Protein AF-A0A3P7IX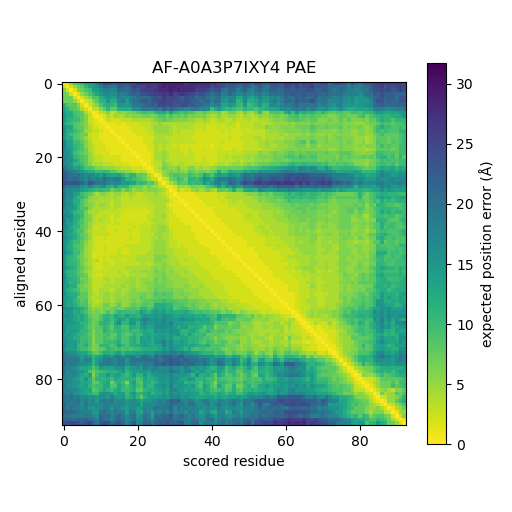Y4-F1 (afdb_monomer)

Solvent-accessible surface area (backbone atoms only — not comparable to full-atom values): 5532 Å² total; per-residue (Å²): 142,76,75,65,76,66,62,72,45,49,54,71,69,48,51,54,40,49,50,54,40,55,64,37,71,44,96,83,43,54,73,65,59,44,50,53,37,50,52,55,38,52,53,45,49,51,50,31,46,49,50,45,52,50,54,53,50,50,52,32,57,75,66,71,45,61,66,70,58,50,56,54,62,64,64,60,74,70,76,59,71,89,46,39,46,98,85,68,48,70,59,86,126

pLDDT: mean 75.25, std 15.02, range [35.31, 89.5]

Nearest PDB structures (foldseek):
  7mq3-assembly1_A  TM=6.388E-01  e=5.221E+00  Streptococcus pneumoniae D39
  7uw9-assembly1_P  TM=6.210E-01  e=6.653E+00  Citrus x limon

Sequence (93 aa):
MLRTRNLERISKATKDLLERRRALRLPTGTHLERLVANTSCRTALQEDLRKCRQSKLLEAAQGRRSLKKYRRDLNYRVPLAALLNEGGTRTSS

Mean predicted aligned error: 9.37 Å

Foldseek 3Di:
DPPPVLVQLADPVLLVLLVLLVVCVPPPHDPVSNVVSVVVNVVRNVVSNVVVLVVLCVVCVVVVHDVVVVVVVNPPCPDRPSQADPVRDGDDD

Secondary structure (DSSP, 8-state):
--SSTTTTSS-HHHHHHHHHHHHTTSTTS-HHHHHHHHHHHHHHHHHHHHHHHHHHHHHHHHTT--HHHHHHHHHS-PPPGGGB-TTSPBPP-

Radius of gyration: 15.71 Å; Cα contacts (8 Å, |Δi|>4): 53; chains: 1; bounding box: 39×23×46 Å

Structure (mmCIF, N/CA/C/O backbone):
data_AF-A0A3P7IXY4-F1
#
_entry.id   AF-A0A3P7IXY4-F1
#
loop_
_atom_site.group_PDB
_atom_site.id
_atom_site.type_symbol
_atom_site.label_atom_id
_atom_site.label_alt_id
_atom_site.label_comp_id
_atom_site.label_asym_id
_atom_site.label_entity_id
_atom_site.label_seq_id
_atom_site.pdbx_PDB_ins_code
_atom_site.Cartn_x
_atom_site.Cartn_y
_atom_site.Cartn_z
_atom_site.occupancy
_atom_site.B_iso_or_equiv
_atom_site.auth_seq_id
_atom_site.auth_comp_id
_atom_site.auth_asym_id
_atom_site.auth_atom_id
_atom_site.pdbx_PDB_model_num
ATOM 1 N N . MET A 1 1 ? -23.248 -4.894 1.405 1.00 35.56 1 MET A N 1
ATOM 2 C CA . MET A 1 1 ? -22.408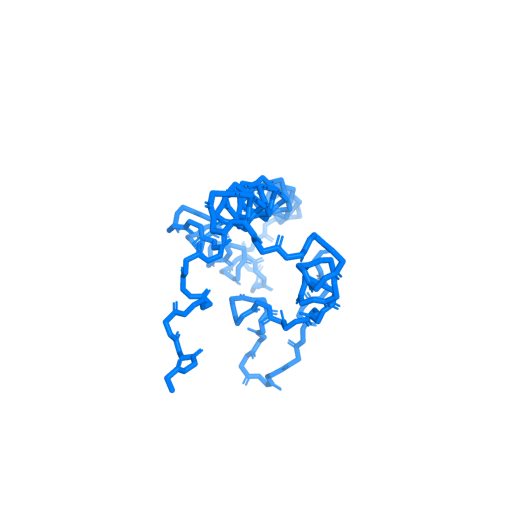 -3.737 1.004 1.00 35.56 1 MET A CA 1
ATOM 3 C C . MET A 1 1 ? -20.915 -3.991 1.277 1.00 35.56 1 MET A C 1
ATOM 5 O O . MET A 1 1 ? -20.371 -3.474 2.243 1.00 35.56 1 MET A O 1
ATOM 9 N N . LEU A 1 2 ? -20.238 -4.816 0.462 1.00 37.88 2 LEU A N 1
ATOM 10 C CA . LEU A 1 2 ? -18.835 -5.237 0.696 1.00 37.88 2 LEU A CA 1
ATOM 11 C C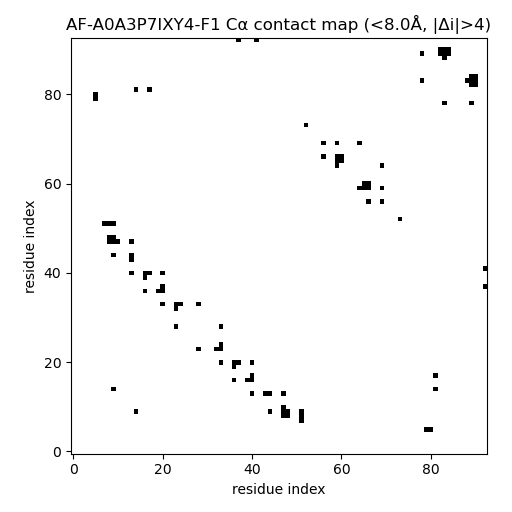 . LEU A 1 2 ? -17.834 -4.742 -0.370 1.00 37.88 2 LEU A C 1
ATOM 13 O O . LEU A 1 2 ? -16.636 -4.983 -0.245 1.00 37.88 2 LEU A O 1
ATOM 17 N N . ARG A 1 3 ? -18.308 -4.052 -1.417 1.00 35.31 3 ARG A N 1
ATOM 18 C CA . ARG A 1 3 ? -17.487 -3.674 -2.582 1.00 35.31 3 ARG A CA 1
ATOM 19 C C . ARG A 1 3 ? -16.671 -2.386 -2.391 1.00 35.31 3 ARG A C 1
ATOM 21 O O . ARG A 1 3 ? -15.605 -2.275 -2.982 1.00 35.31 3 ARG A O 1
ATOM 28 N N . THR A 1 4 ? -17.085 -1.461 -1.522 1.00 38.97 4 THR A N 1
ATOM 29 C CA . THR A 1 4 ? -16.406 -0.158 -1.348 1.00 38.97 4 THR A CA 1
ATOM 30 C C . THR A 1 4 ? -15.168 -0.214 -0.445 1.00 38.97 4 THR A C 1
ATOM 32 O O . THR A 1 4 ? -14.157 0.404 -0.758 1.00 38.97 4 THR A O 1
ATOM 35 N N . ARG A 1 5 ? -15.164 -1.041 0.612 1.00 47.03 5 ARG A N 1
ATOM 36 C CA . ARG A 1 5 ? -14.060 -1.085 1.604 1.00 47.03 5 ARG A CA 1
ATOM 37 C C . ARG A 1 5 ? -12.708 -1.560 1.056 1.00 47.03 5 ARG A C 1
ATOM 39 O O . ARG A 1 5 ? -11.683 -1.365 1.703 1.00 47.03 5 ARG A O 1
ATOM 46 N N . ASN A 1 6 ? -12.691 -2.242 -0.091 1.00 47.47 6 ASN A N 1
ATOM 47 C CA . ASN A 1 6 ? -11.447 -2.699 -0.718 1.00 47.47 6 ASN A CA 1
ATOM 48 C C . ASN A 1 6 ? -10.833 -1.652 -1.658 1.00 47.47 6 ASN A C 1
ATOM 50 O O . ASN A 1 6 ? -9.633 -1.730 -1.915 1.00 47.47 6 ASN A O 1
ATOM 54 N N . LEU A 1 7 ? -11.610 -0.667 -2.129 1.00 48.62 7 LEU A N 1
ATOM 55 C CA . LEU A 1 7 ? -11.114 0.403 -3.001 1.00 48.62 7 LEU A CA 1
ATOM 56 C C . LEU A 1 7 ? -10.227 1.410 -2.254 1.00 48.62 7 LEU A C 1
ATOM 58 O O . LEU A 1 7 ? -9.326 1.965 -2.881 1.00 48.62 7 LEU A O 1
ATOM 62 N N . GLU A 1 8 ? -10.436 1.566 -0.942 1.00 63.56 8 GLU A N 1
ATOM 63 C CA . GLU A 1 8 ? -9.708 2.479 -0.040 1.00 63.56 8 GLU A CA 1
ATOM 64 C C . GLU A 1 8 ? -8.419 1.894 0.560 1.00 63.56 8 GLU A C 1
ATOM 66 O O . GLU A 1 8 ? -7.669 2.600 1.227 1.00 63.56 8 GLU A O 1
ATOM 71 N N . ARG A 1 9 ? -8.131 0.596 0.375 1.00 71.94 9 ARG A N 1
ATOM 72 C CA . ARG A 1 9 ? -6.944 -0.027 1.004 1.00 71.94 9 ARG A CA 1
ATOM 73 C C . ARG A 1 9 ? -5.626 0.380 0.352 1.00 71.94 9 ARG A C 1
ATOM 75 O O . ARG A 1 9 ? -4.581 0.180 0.962 1.00 71.94 9 ARG A O 1
ATOM 82 N N . ILE A 1 10 ? -5.682 0.845 -0.891 1.00 81.75 10 ILE A N 1
ATOM 83 C CA . ILE A 1 10 ? -4.525 1.157 -1.726 1.00 81.75 10 ILE A CA 1
ATOM 84 C C . ILE A 1 10 ? -4.821 2.459 -2.465 1.00 81.75 10 ILE A C 1
ATOM 86 O O . ILE A 1 10 ? -5.904 2.607 -3.044 1.00 81.75 10 ILE A O 1
ATOM 90 N N . SER A 1 11 ? -3.860 3.378 -2.459 1.00 85.25 11 SER A N 1
ATOM 91 C CA . SER A 1 11 ? -3.958 4.661 -3.147 1.00 85.25 11 SER A CA 1
ATOM 92 C C . SER A 1 11 ? -4.042 4.485 -4.667 1.00 85.25 11 SER A C 1
ATOM 94 O O . SER A 1 11 ? -3.688 3.442 -5.223 1.00 85.25 11 SER A O 1
ATOM 96 N N . LYS A 1 12 ? -4.516 5.522 -5.366 1.00 86.19 12 LYS A N 1
ATOM 97 C CA . LYS A 1 12 ? -4.532 5.536 -6.836 1.00 86.19 12 LYS A CA 1
ATOM 98 C C . LYS A 1 12 ? -3.118 5.374 -7.408 1.00 86.19 12 LYS A C 1
ATOM 100 O O . LYS A 1 12 ? -2.921 4.533 -8.273 1.00 86.19 12 LYS A O 1
ATOM 105 N N . ALA A 1 13 ? -2.137 6.071 -6.835 1.00 86.12 13 ALA A N 1
ATOM 106 C CA . ALA A 1 13 ? -0.740 5.993 -7.257 1.00 86.12 13 ALA A CA 1
ATOM 107 C C . ALA A 1 13 ? -0.193 4.555 -7.223 1.00 86.12 13 ALA A C 1
ATOM 109 O O . ALA A 1 13 ? 0.431 4.095 -8.176 1.00 86.12 13 ALA A O 1
ATOM 110 N N . THR A 1 14 ? -0.483 3.801 -6.161 1.00 86.94 14 THR A N 1
ATOM 111 C CA . THR A 1 14 ? -0.044 2.403 -6.058 1.00 86.94 14 THR A CA 1
ATOM 112 C C . THR A 1 14 ? -0.773 1.488 -7.048 1.00 86.94 14 THR A C 1
ATOM 114 O O . THR A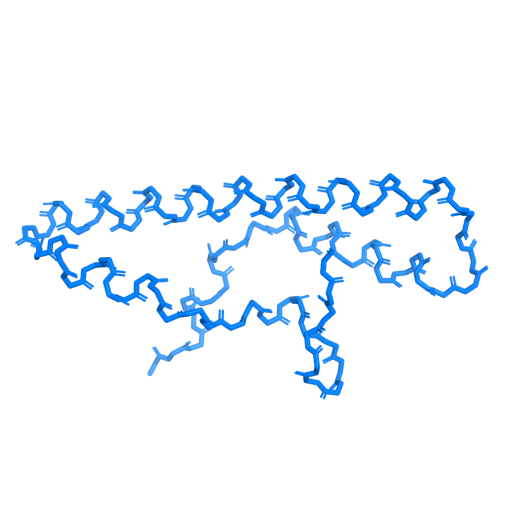 1 14 ? -0.185 0.520 -7.530 1.00 86.94 14 THR A O 1
ATOM 117 N N . LYS A 1 15 ? -2.031 1.785 -7.405 1.00 86.62 15 LYS A N 1
ATOM 118 C CA . LYS A 1 15 ? -2.731 1.074 -8.492 1.00 86.62 15 LYS A CA 1
ATOM 119 C C . LYS A 1 15 ? -2.058 1.343 -9.839 1.00 86.62 15 LYS A C 1
ATOM 121 O O . LYS A 1 15 ? -1.793 0.394 -10.568 1.00 86.62 15 LYS A O 1
ATOM 126 N N . ASP A 1 16 ? -1.689 2.590 -10.113 1.00 88.00 16 ASP A N 1
ATOM 127 C CA . ASP A 1 16 ? -0.995 2.965 -11.350 1.00 88.00 16 ASP A CA 1
ATOM 128 C C . ASP A 1 16 ? 0.380 2.274 -11.460 1.00 88.00 16 ASP A C 1
ATOM 130 O O . ASP A 1 16 ? 0.761 1.798 -12.531 1.00 88.00 16 ASP A O 1
ATOM 134 N N . LEU A 1 17 ? 1.110 2.136 -10.345 1.00 89.44 17 LEU A N 1
ATOM 135 C CA . LEU A 1 17 ? 2.359 1.362 -10.298 1.00 89.44 17 LEU A CA 1
ATOM 136 C C . LEU A 1 17 ? 2.138 -0.122 -10.624 1.00 89.44 17 LEU A C 1
ATOM 138 O O . LEU A 1 17 ? 2.924 -0.716 -11.366 1.00 89.44 17 LEU A O 1
ATOM 142 N N . LEU A 1 18 ? 1.062 -0.720 -10.107 1.00 87.38 18 LEU A N 1
ATOM 143 C CA . LEU A 1 18 ? 0.721 -2.111 -10.399 1.00 87.38 18 LEU A CA 1
ATOM 144 C C . LEU A 1 18 ? 0.384 -2.331 -11.875 1.00 87.38 18 LEU A C 1
ATOM 146 O O . LEU A 1 18 ? 0.784 -3.360 -12.423 1.00 87.38 18 LEU A O 1
ATOM 150 N N . GLU A 1 19 ? -0.288 -1.378 -12.518 1.00 86.69 19 GLU A N 1
ATOM 151 C CA . GLU A 1 19 ? -0.561 -1.426 -13.958 1.00 86.69 19 GLU A CA 1
ATOM 152 C C . GLU A 1 19 ? 0.720 -1.271 -14.787 1.00 86.69 19 GLU A C 1
ATOM 154 O O . GLU A 1 19 ? 0.974 -2.076 -15.684 1.00 86.69 19 GLU A O 1
ATOM 159 N N . ARG A 1 20 ? 1.616 -0.342 -14.420 1.00 85.69 20 ARG A N 1
ATOM 160 C CA . ARG A 1 20 ? 2.947 -0.231 -15.054 1.00 85.69 20 ARG A CA 1
ATOM 161 C C . ARG A 1 20 ? 3.739 -1.535 -14.951 1.00 85.69 20 ARG A C 1
ATOM 163 O O . ARG A 1 20 ? 4.331 -1.988 -15.927 1.00 85.69 20 ARG A O 1
ATOM 170 N N . ARG A 1 21 ? 3.709 -2.191 -13.788 1.00 86.81 21 ARG A N 1
ATOM 171 C CA . ARG A 1 21 ? 4.342 -3.503 -13.589 1.00 86.81 21 ARG A CA 1
ATOM 172 C C . ARG A 1 21 ? 3.718 -4.590 -14.469 1.00 86.81 21 ARG A C 1
ATOM 174 O O . ARG A 1 21 ? 4.443 -5.456 -14.951 1.00 86.81 21 ARG A O 1
ATOM 181 N N . ARG A 1 22 ? 2.394 -4.576 -14.669 1.00 84.12 22 ARG A N 1
ATOM 182 C CA . ARG A 1 22 ? 1.701 -5.525 -15.561 1.00 84.12 22 ARG A CA 1
ATOM 183 C C . ARG A 1 22 ? 2.135 -5.332 -17.011 1.00 84.12 22 ARG A C 1
ATOM 185 O O . ARG A 1 22 ? 2.450 -6.324 -17.661 1.00 84.12 22 ARG A O 1
ATOM 192 N N . ALA A 1 23 ? 2.249 -4.086 -17.470 1.00 83.38 23 ALA A N 1
ATOM 193 C CA . ALA A 1 23 ? 2.746 -3.774 -18.810 1.00 83.38 23 ALA A CA 1
ATOM 194 C C . ALA A 1 23 ? 4.175 -4.305 -19.043 1.00 83.38 23 ALA A C 1
ATOM 196 O O . ALA A 1 23 ? 4.468 -4.859 -20.098 1.00 83.38 23 ALA A O 1
ATOM 197 N N . LEU A 1 24 ? 5.039 -4.236 -18.024 1.00 80.38 24 LEU A N 1
ATOM 198 C CA . LEU A 1 24 ? 6.420 -4.747 -18.071 1.00 80.38 24 LEU A CA 1
ATOM 199 C C . LEU A 1 24 ? 6.544 -6.275 -17.929 1.00 80.38 24 LEU A C 1
ATOM 201 O O . LEU A 1 24 ? 7.647 -6.816 -18.010 1.00 80.38 24 LEU A O 1
ATOM 205 N N . ARG A 1 25 ? 5.439 -6.986 -17.672 1.00 71.62 25 ARG A N 1
ATOM 206 C CA . ARG A 1 25 ? 5.419 -8.453 -17.554 1.00 71.62 25 ARG A CA 1
ATOM 207 C C . ARG A 1 25 ? 5.389 -9.148 -18.920 1.00 71.62 25 ARG A C 1
ATOM 209 O O . ARG A 1 25 ? 5.739 -10.322 -19.005 1.00 71.62 25 ARG A O 1
ATOM 216 N N . LEU A 1 26 ? 4.984 -8.422 -19.960 1.00 68.62 26 LEU A N 1
ATOM 217 C CA . LEU A 1 26 ? 5.089 -8.807 -21.368 1.00 68.62 26 LEU A CA 1
ATOM 218 C C . LEU A 1 26 ? 6.563 -8.703 -21.827 1.00 68.62 26 LEU A C 1
ATOM 220 O O . LEU A 1 26 ? 7.353 -8.042 -21.149 1.00 68.62 26 LEU A O 1
ATOM 224 N N . PRO A 1 27 ? 6.982 -9.347 -22.937 1.00 67.44 27 PRO A N 1
ATOM 225 C CA . PRO A 1 27 ? 8.400 -9.460 -23.326 1.00 67.44 27 PRO A CA 1
ATOM 226 C C . PRO A 1 27 ? 9.106 -8.124 -23.629 1.00 67.44 27 PRO A C 1
ATOM 228 O O . PRO A 1 27 ? 10.291 -8.114 -23.938 1.00 67.44 27 PRO A O 1
ATOM 231 N N . THR A 1 28 ? 8.401 -7.004 -23.510 1.00 66.62 28 THR A N 1
ATOM 232 C CA . THR A 1 28 ? 8.839 -5.650 -23.842 1.00 66.62 28 THR A CA 1
ATOM 233 C C . THR A 1 28 ? 9.808 -5.031 -22.825 1.00 66.62 28 THR A C 1
ATOM 235 O O . THR A 1 28 ? 10.587 -4.165 -23.197 1.00 66.62 28 THR A O 1
ATOM 238 N N . GLY A 1 29 ? 9.779 -5.438 -21.549 1.00 70.38 29 GLY A N 1
ATOM 239 C CA . GLY A 1 29 ? 10.585 -4.796 -20.499 1.00 70.38 29 GLY A CA 1
ATOM 240 C C . GLY A 1 29 ? 11.964 -5.428 -20.292 1.00 70.38 29 GLY A C 1
ATOM 241 O O . GLY A 1 29 ? 12.081 -6.654 -20.177 1.00 70.38 29 GLY A O 1
ATOM 242 N N . THR A 1 30 ? 13.003 -4.610 -20.128 1.00 85.06 30 THR A N 1
ATOM 243 C CA . THR A 1 30 ? 14.332 -5.070 -19.693 1.00 85.06 30 THR A CA 1
ATOM 244 C C . THR A 1 30 ? 14.278 -5.653 -18.275 1.00 85.06 30 THR A C 1
ATOM 246 O O . THR A 1 30 ? 13.353 -5.405 -17.493 1.00 85.06 30 THR A O 1
ATOM 249 N N . HIS A 1 31 ? 15.276 -6.461 -17.909 1.00 84.69 31 HIS A N 1
ATOM 250 C CA . HIS A 1 31 ? 15.348 -7.042 -16.566 1.00 84.69 31 HIS A CA 1
ATOM 251 C C . HIS A 1 31 ? 15.416 -5.966 -15.465 1.00 84.69 31 HIS A C 1
ATOM 253 O O . HIS A 1 31 ? 14.747 -6.090 -14.437 1.00 84.69 31 HIS A O 1
ATOM 259 N N . LEU A 1 32 ? 16.165 -4.884 -15.707 1.00 88.88 32 LEU A N 1
ATOM 260 C CA . LEU A 1 32 ? 16.300 -3.765 -14.772 1.00 88.88 32 LEU A CA 1
ATOM 261 C C . LEU A 1 32 ? 14.972 -3.033 -14.559 1.00 88.88 32 LEU A C 1
ATOM 263 O O . LEU A 1 32 ? 14.582 -2.808 -13.416 1.00 88.88 32 LEU A O 1
ATOM 267 N N . GLU A 1 33 ? 14.229 -2.732 -15.625 1.00 87.38 33 GLU A N 1
ATOM 268 C CA . GLU A 1 33 ? 12.914 -2.084 -15.513 1.00 87.38 33 GLU A CA 1
ATOM 269 C C . GLU A 1 33 ? 11.928 -2.935 -14.712 1.00 87.38 33 GLU A C 1
ATOM 271 O O . GLU A 1 33 ? 11.191 -2.420 -13.869 1.00 87.38 33 GLU A O 1
ATOM 276 N N . ARG A 1 34 ? 11.949 -4.259 -14.912 1.00 85.44 34 ARG A N 1
ATOM 277 C CA . ARG A 1 34 ? 11.128 -5.190 -14.128 1.00 85.44 34 ARG A CA 1
ATOM 278 C C . ARG A 1 34 ? 11.514 -5.193 -12.652 1.00 85.44 34 ARG A C 1
ATOM 280 O O . ARG A 1 34 ? 10.626 -5.255 -11.800 1.00 85.44 34 ARG A O 1
ATOM 287 N N . LEU A 1 35 ? 12.806 -5.138 -12.327 1.00 87.88 35 LEU A N 1
ATOM 288 C CA . LEU A 1 35 ? 13.268 -5.054 -10.939 1.00 87.88 35 LEU A CA 1
ATOM 289 C C . LEU A 1 35 ? 12.821 -3.748 -10.284 1.00 87.88 35 LEU A C 1
ATOM 291 O O . LEU A 1 35 ? 12.214 -3.798 -9.215 1.00 87.88 35 LEU A O 1
ATOM 295 N N . VAL A 1 36 ? 13.042 -2.612 -10.948 1.00 89.25 36 VAL A N 1
ATOM 296 C CA . VAL A 1 36 ? 12.645 -1.285 -10.453 1.00 89.25 36 VAL A CA 1
ATOM 297 C C . VAL A 1 36 ? 11.130 -1.211 -10.248 1.00 89.25 36 VAL A C 1
ATOM 299 O O . VAL A 1 36 ? 10.664 -0.823 -9.180 1.00 89.25 36 VAL A O 1
ATOM 302 N N . ALA A 1 37 ? 10.332 -1.667 -11.215 1.00 87.44 37 ALA A N 1
ATOM 303 C CA . ALA A 1 37 ? 8.878 -1.670 -11.073 1.00 87.44 37 ALA A CA 1
ATOM 304 C C . ALA A 1 37 ? 8.406 -2.564 -9.914 1.00 87.44 37 ALA A C 1
ATOM 306 O O . ALA A 1 37 ? 7.485 -2.198 -9.180 1.00 87.44 37 ALA A O 1
ATOM 307 N N . ASN A 1 38 ? 9.039 -3.724 -9.711 1.00 87.31 38 ASN A N 1
ATOM 308 C CA . ASN A 1 38 ? 8.712 -4.611 -8.598 1.00 87.31 38 ASN A CA 1
ATOM 309 C C . ASN A 1 38 ? 9.066 -4.003 -7.238 1.00 87.31 38 ASN A C 1
ATOM 311 O O . ASN A 1 38 ? 8.253 -4.089 -6.316 1.00 87.31 38 ASN A O 1
ATOM 315 N N . THR A 1 39 ? 10.246 -3.396 -7.092 1.00 88.75 39 THR A N 1
ATOM 316 C CA . THR A 1 39 ? 10.651 -2.766 -5.827 1.00 88.75 39 THR A CA 1
ATOM 317 C C . THR A 1 39 ? 9.736 -1.594 -5.493 1.00 88.75 39 THR A C 1
ATOM 319 O O . THR A 1 39 ? 9.188 -1.570 -4.391 1.00 88.75 39 THR A O 1
ATOM 322 N N . SER A 1 40 ? 9.456 -0.710 -6.455 1.00 89.31 40 SER A N 1
ATOM 323 C CA . SER A 1 40 ? 8.526 0.411 -6.273 1.00 89.31 40 SER A CA 1
ATOM 324 C C . SER A 1 40 ? 7.106 -0.043 -5.925 1.00 89.31 40 SER A C 1
ATOM 326 O O . SER A 1 40 ? 6.464 0.541 -5.056 1.00 89.31 40 SER A O 1
ATOM 328 N N . CYS A 1 41 ? 6.599 -1.112 -6.552 1.00 88.25 41 CYS A N 1
ATOM 329 C CA . CYS A 1 41 ? 5.286 -1.658 -6.199 1.00 88.25 41 CYS A CA 1
ATOM 330 C C . CYS A 1 41 ? 5.259 -2.207 -4.769 1.00 88.25 41 CYS A C 1
ATOM 332 O O . 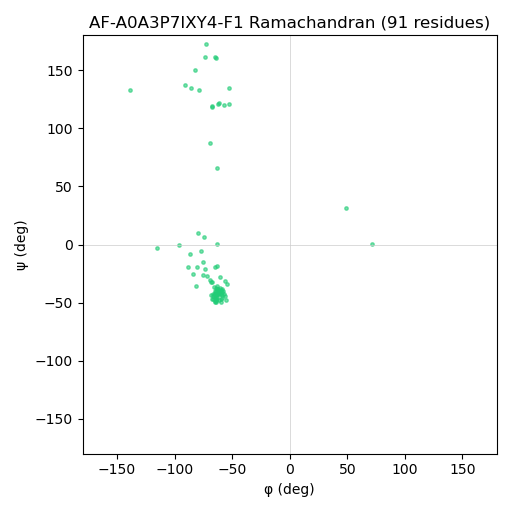CYS A 1 41 ? 4.289 -1.983 -4.044 1.00 88.25 41 CYS A O 1
ATOM 334 N N . ARG A 1 42 ? 6.300 -2.943 -4.355 1.00 87.06 42 ARG A N 1
ATOM 335 C CA . ARG A 1 42 ? 6.371 -3.538 -3.012 1.00 87.06 42 ARG A CA 1
ATOM 336 C C . ARG A 1 42 ? 6.414 -2.466 -1.925 1.00 87.06 42 ARG A C 1
ATOM 338 O O . ARG A 1 42 ? 5.665 -2.583 -0.955 1.00 87.06 42 ARG A O 1
ATOM 345 N N . THR A 1 43 ? 7.233 -1.428 -2.095 1.00 89.50 43 THR A N 1
ATOM 346 C CA . THR A 1 43 ? 7.344 -0.334 -1.118 1.00 89.50 43 THR A CA 1
ATOM 347 C C . THR A 1 43 ? 6.035 0.443 -1.004 1.00 89.50 43 THR A C 1
ATOM 349 O O . THR A 1 43 ? 5.496 0.568 0.096 1.00 89.50 43 THR A O 1
ATOM 352 N N . ALA A 1 44 ? 5.451 0.857 -2.133 1.00 88.69 44 ALA A N 1
ATOM 353 C CA . ALA A 1 44 ? 4.195 1.607 -2.154 1.00 88.69 44 ALA A CA 1
ATOM 354 C C . ALA A 1 44 ? 3.027 0.813 -1.535 1.00 88.69 44 ALA A C 1
ATOM 356 O O . ALA A 1 44 ? 2.265 1.333 -0.717 1.00 88.69 44 ALA A O 1
ATOM 357 N N . LEU A 1 45 ? 2.922 -0.486 -1.843 1.00 86.38 45 LEU A N 1
ATOM 358 C CA . LEU A 1 45 ? 1.929 -1.368 -1.222 1.00 86.38 45 LEU A CA 1
ATOM 359 C C . LEU A 1 45 ? 2.122 -1.492 0.288 1.00 86.38 45 LEU A C 1
ATOM 361 O O . LEU A 1 45 ? 1.143 -1.498 1.035 1.00 86.38 45 LEU A O 1
ATOM 365 N N . GLN A 1 46 ? 3.364 -1.633 0.748 1.00 85.50 46 GLN A N 1
ATOM 366 C CA . GLN A 1 46 ? 3.656 -1.761 2.170 1.00 85.50 46 GLN A CA 1
ATOM 367 C C . GLN A 1 46 ? 3.252 -0.497 2.936 1.00 85.50 46 GLN A C 1
ATOM 369 O O . GLN A 1 46 ? 2.650 -0.603 4.009 1.00 85.50 46 GLN A O 1
ATOM 374 N N . GLU A 1 47 ? 3.532 0.680 2.381 1.00 89.31 47 GLU A N 1
ATOM 375 C CA . GLU A 1 47 ? 3.147 1.960 2.972 1.00 89.31 47 GLU A CA 1
ATOM 376 C C . GLU A 1 47 ? 1.634 2.150 3.025 1.00 89.31 47 GLU A C 1
ATOM 378 O O . GLU A 1 47 ? 1.097 2.460 4.090 1.00 89.31 47 GLU A O 1
ATOM 383 N N . ASP A 1 48 ? 0.928 1.906 1.921 1.00 86.94 48 ASP A N 1
ATOM 384 C CA . ASP A 1 48 ? -0.529 2.043 1.875 1.00 86.94 48 ASP A CA 1
ATOM 385 C C . ASP A 1 48 ? -1.215 1.079 2.847 1.00 86.94 48 ASP A C 1
ATOM 387 O O . ASP A 1 48 ? -2.124 1.458 3.592 1.00 86.94 48 ASP A O 1
ATOM 391 N N . LEU A 1 49 ? -0.730 -0.163 2.929 1.00 83.00 49 LEU A N 1
ATOM 392 C CA . LEU A 1 49 ? -1.239 -1.132 3.895 1.00 83.00 49 LEU A CA 1
ATOM 393 C C . LEU A 1 49 ? -0.940 -0.720 5.337 1.00 83.00 49 LEU A C 1
ATOM 395 O O . LEU A 1 49 ? -1.777 -0.950 6.214 1.00 83.00 49 LEU A O 1
ATOM 399 N N . ARG A 1 50 ? 0.225 -0.119 5.603 1.00 85.25 50 ARG A N 1
ATOM 400 C CA . ARG A 1 50 ? 0.563 0.423 6.924 1.00 85.25 50 ARG A CA 1
ATOM 401 C C . ARG A 1 50 ? -0.375 1.572 7.294 1.00 85.25 50 ARG A C 1
ATOM 403 O O . ARG A 1 50 ? -0.940 1.533 8.386 1.00 85.25 50 ARG A O 1
ATOM 410 N N . LYS A 1 51 ? -0.596 2.528 6.389 1.00 87.38 51 LYS A N 1
ATOM 411 C CA . LYS A 1 51 ? -1.517 3.659 6.586 1.00 87.38 51 LYS A CA 1
ATOM 412 C C . LYS A 1 51 ? -2.942 3.169 6.833 1.00 87.38 51 LYS A C 1
ATOM 414 O O . LYS A 1 51 ? -3.537 3.505 7.849 1.00 87.38 51 LYS A O 1
ATOM 419 N N . CYS A 1 52 ? -3.448 2.262 5.996 1.00 83.00 52 CYS A N 1
ATOM 420 C CA . CYS A 1 52 ? -4.779 1.673 6.164 1.00 83.00 52 CYS A CA 1
ATOM 421 C C . CYS A 1 52 ? -4.942 0.966 7.526 1.00 83.00 52 CYS A C 1
ATOM 423 O O . CYS A 1 52 ? -5.986 1.078 8.170 1.00 83.00 52 CYS A O 1
ATOM 425 N N . ARG A 1 53 ? -3.906 0.255 8.001 1.00 83.06 53 ARG A N 1
ATOM 426 C CA . ARG A 1 53 ? -3.899 -0.356 9.345 1.00 83.06 53 ARG A CA 1
ATOM 427 C C . ARG A 1 53 ? -3.934 0.687 10.459 1.00 83.06 53 ARG A C 1
ATOM 429 O O . ARG A 1 53 ? -4.607 0.465 11.461 1.00 83.06 53 ARG A O 1
ATOM 436 N N . GLN A 1 54 ? -3.205 1.787 10.311 1.00 85.69 54 GLN A N 1
ATOM 437 C CA . GLN A 1 54 ? -3.196 2.865 11.298 1.00 85.69 54 GLN A CA 1
ATOM 438 C C . GLN A 1 54 ? -4.555 3.568 11.358 1.00 85.69 54 GLN A C 1
ATOM 440 O O . GLN A 1 54 ? -5.110 3.694 12.446 1.00 85.69 54 GLN A O 1
ATOM 445 N N . SER A 1 55 ? -5.144 3.920 10.211 1.00 84.88 55 SER A N 1
ATOM 446 C CA . SER A 1 55 ? -6.463 4.564 10.152 1.00 84.88 55 SER A CA 1
ATOM 447 C C . SER A 1 55 ? -7.550 3.704 10.795 1.00 84.88 55 SER A C 1
ATOM 449 O O . SER A 1 55 ? -8.300 4.186 11.634 1.00 84.88 55 SER A O 1
ATOM 451 N N . LYS A 1 56 ? -7.595 2.400 10.495 1.00 81.75 56 LYS A N 1
ATOM 452 C CA . LYS A 1 56 ? -8.594 1.503 11.103 1.00 81.75 56 LYS A CA 1
ATOM 453 C C . LYS A 1 56 ? -8.390 1.293 12.602 1.00 81.75 56 LYS A C 1
ATOM 455 O O . LYS A 1 56 ? -9.360 1.089 13.328 1.00 81.75 56 LYS A O 1
ATOM 460 N N . LEU A 1 57 ? -7.140 1.310 13.067 1.00 84.25 57 LEU A N 1
ATOM 461 C CA . LEU A 1 57 ? -6.844 1.247 14.496 1.00 84.25 57 LEU A CA 1
ATOM 462 C C . LEU A 1 57 ? -7.344 2.513 15.204 1.00 84.25 57 LEU A C 1
ATOM 464 O O . LEU A 1 57 ? -7.958 2.411 16.264 1.00 84.25 57 LEU A O 1
ATOM 468 N N . LEU A 1 58 ? -7.121 3.679 14.593 1.00 86.62 58 LEU A N 1
ATOM 469 C CA . LEU A 1 58 ? -7.604 4.964 15.088 1.00 86.62 58 LEU A CA 1
ATOM 470 C C . LEU A 1 58 ? -9.139 4.996 15.152 1.00 86.62 58 LEU A C 1
ATOM 472 O O . LEU A 1 58 ? -9.687 5.316 16.203 1.00 86.62 58 LEU A O 1
ATOM 476 N N . GLU A 1 59 ? -9.833 4.568 14.094 1.00 86.00 59 GLU A N 1
ATOM 477 C CA . GLU A 1 59 ? -11.300 4.449 14.093 1.00 86.00 59 GLU A CA 1
ATOM 478 C C . GLU A 1 59 ? -11.813 3.502 15.187 1.00 86.00 59 GLU A C 1
ATOM 480 O O . GLU A 1 59 ? -12.817 3.778 15.845 1.00 86.00 59 GLU A O 1
ATOM 485 N N . ALA A 1 60 ? -11.135 2.369 15.406 1.00 85.38 60 ALA A N 1
ATOM 486 C CA . ALA A 1 60 ? -11.511 1.428 16.456 1.00 85.38 60 ALA A CA 1
ATOM 487 C C . ALA A 1 60 ? -11.346 2.040 17.854 1.00 85.38 60 ALA A C 1
ATOM 489 O O . ALA A 1 60 ? -12.227 1.862 18.697 1.00 85.38 60 ALA A O 1
ATOM 490 N N . ALA A 1 61 ? -10.255 2.777 18.084 1.00 85.50 61 ALA A N 1
ATOM 491 C CA . ALA A 1 61 ? -10.011 3.482 19.337 1.00 85.50 61 ALA A CA 1
ATOM 492 C C . ALA A 1 61 ? -11.059 4.580 19.579 1.00 85.50 61 ALA A C 1
ATOM 494 O O . ALA A 1 61 ? -11.670 4.614 20.647 1.00 85.50 61 ALA A O 1
ATOM 495 N N . GLN A 1 62 ? -11.335 5.415 18.571 1.00 89.19 62 GLN A N 1
ATOM 496 C CA . GLN A 1 62 ? -12.358 6.467 18.635 1.00 89.19 62 GLN A CA 1
ATOM 497 C C . GLN A 1 62 ? -13.753 5.893 18.900 1.00 89.19 62 GLN A C 1
ATOM 499 O O . GLN A 1 62 ? -14.483 6.389 19.753 1.00 89.19 62 GLN A O 1
ATOM 504 N N . GLY A 1 63 ? -14.104 4.791 18.234 1.00 88.69 63 GLY A N 1
ATOM 505 C CA . GLY A 1 63 ? -15.376 4.101 18.436 1.00 88.69 63 GLY A CA 1
ATOM 506 C C . GLY A 1 63 ? -15.468 3.287 19.731 1.00 88.69 63 GLY A C 1
ATOM 507 O O . GLY A 1 63 ? -16.423 2.522 19.867 1.00 88.69 63 GLY A O 1
ATOM 508 N N . ARG A 1 64 ? -14.473 3.370 20.633 1.00 87.94 64 ARG A N 1
ATOM 509 C CA . ARG A 1 64 ? -14.346 2.556 21.862 1.00 87.94 64 ARG A CA 1
ATOM 510 C C . ARG A 1 64 ? -14.541 1.055 21.605 1.00 87.94 64 ARG A C 1
ATOM 512 O O . ARG A 1 64 ? -15.057 0.313 22.441 1.00 87.94 64 ARG A O 1
ATOM 519 N N . ARG A 1 65 ? -14.153 0.592 20.414 1.00 84.25 65 ARG A N 1
ATOM 520 C CA . ARG A 1 65 ? -14.307 -0.800 19.987 1.00 84.25 65 ARG A CA 1
ATOM 521 C C . ARG A 1 65 ? -13.163 -1.639 20.545 1.00 84.25 65 A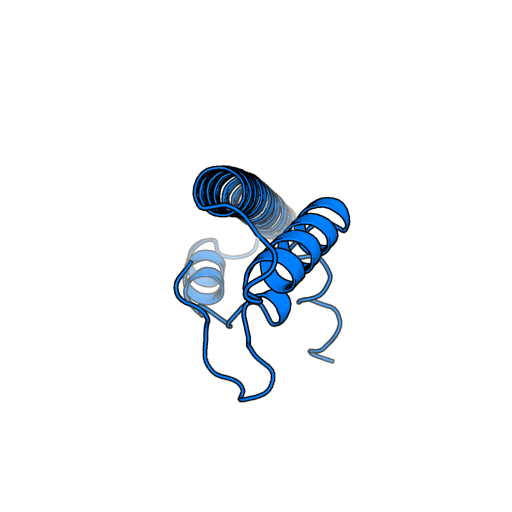RG A C 1
ATOM 523 O O . ARG A 1 65 ? -12.037 -1.176 20.700 1.00 84.25 65 ARG A O 1
ATOM 530 N N . SER A 1 66 ? -13.431 -2.919 20.792 1.00 84.44 66 SER A N 1
ATOM 531 C CA . SER A 1 66 ? -12.405 -3.848 21.274 1.00 84.44 66 SER A CA 1
ATOM 532 C C . SER A 1 66 ? -11.260 -4.006 20.265 1.00 84.44 66 SER A C 1
ATOM 534 O O . SER A 1 66 ? -11.455 -4.513 19.155 1.00 84.44 66 SER A O 1
ATOM 536 N N . LEU A 1 67 ? -10.036 -3.682 20.692 1.00 82.00 67 LEU A N 1
ATOM 537 C CA . LEU A 1 67 ? -8.819 -3.889 19.900 1.00 82.00 67 LEU A CA 1
ATOM 538 C C . LEU A 1 67 ? -8.580 -5.370 19.560 1.00 82.00 67 LEU A C 1
ATOM 540 O O . LEU A 1 67 ? -8.006 -5.688 18.516 1.00 82.00 67 LEU A O 1
ATOM 544 N N . LYS A 1 68 ? -9.063 -6.296 20.402 1.00 83.38 68 LYS A N 1
ATOM 545 C CA . LYS A 1 68 ? -8.992 -7.742 20.140 1.00 83.38 68 LYS A CA 1
ATOM 546 C C . LYS A 1 68 ? -9.827 -8.127 18.916 1.00 83.38 68 LYS A C 1
ATOM 548 O O . LYS A 1 68 ? -9.344 -8.889 18.079 1.00 83.38 68 LYS A O 1
ATOM 553 N N . LYS A 1 69 ? -11.040 -7.569 18.770 1.00 79.56 69 LYS A N 1
ATOM 554 C CA . LYS A 1 69 ? -11.853 -7.753 17.552 1.00 79.56 69 LYS A CA 1
ATOM 555 C C . LYS A 1 69 ? -11.160 -7.151 16.330 1.00 79.56 69 LYS A C 1
ATOM 557 O O . LYS A 1 69 ? -11.034 -7.844 15.329 1.00 79.56 69 LYS A O 1
ATOM 562 N N . TYR A 1 70 ? -10.619 -5.935 16.443 1.00 78.06 70 TYR A N 1
ATOM 563 C CA . TYR A 1 7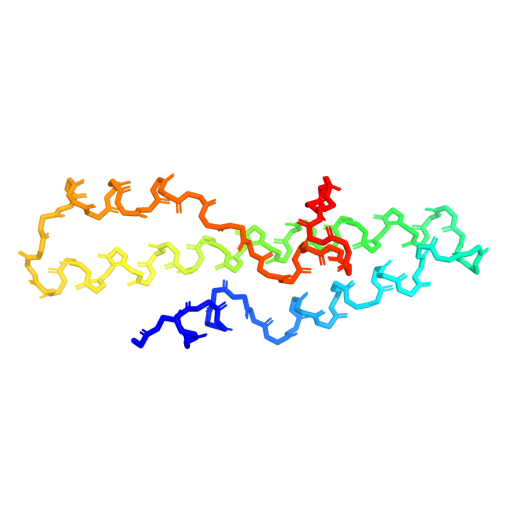0 ? -9.880 -5.295 15.347 1.00 78.06 70 TYR A CA 1
ATOM 564 C C . TYR A 1 70 ? -8.719 -6.160 14.827 1.00 78.06 70 TYR A C 1
ATOM 566 O O . TYR A 1 70 ? -8.602 -6.383 13.624 1.00 78.06 70 TYR A O 1
ATOM 574 N N . ARG A 1 71 ? -7.882 -6.704 15.723 1.00 78.81 71 ARG A N 1
ATOM 575 C CA . ARG A 1 71 ? -6.767 -7.590 15.337 1.00 78.81 71 ARG A CA 1
ATOM 576 C C . ARG A 1 71 ? -7.249 -8.850 14.614 1.00 78.81 71 ARG A C 1
ATOM 578 O O . ARG A 1 71 ? -6.594 -9.291 13.672 1.00 78.81 71 ARG A O 1
ATOM 585 N N . ARG A 1 72 ? -8.386 -9.419 15.031 1.00 79.06 72 ARG A N 1
ATOM 586 C CA . ARG A 1 72 ? -8.996 -10.582 14.369 1.00 79.06 72 ARG A CA 1
ATOM 587 C C . ARG A 1 72 ? -9.490 -10.220 12.967 1.00 79.06 72 ARG A C 1
ATOM 589 O O . ARG A 1 72 ? -9.147 -10.916 12.018 1.00 79.06 72 ARG A O 1
ATOM 596 N N . ASP A 1 73 ? -10.197 -9.102 12.834 1.00 71.56 73 ASP A N 1
ATOM 597 C CA . ASP A 1 73 ? -10.709 -8.600 11.554 1.00 71.56 73 ASP A CA 1
ATOM 598 C C . ASP A 1 73 ? -9.578 -8.245 10.579 1.00 71.56 73 ASP A C 1
ATOM 600 O O . ASP A 1 73 ? -9.679 -8.492 9.377 1.00 71.56 73 ASP A O 1
ATOM 604 N N . LEU A 1 74 ? -8.461 -7.725 11.096 1.00 69.88 74 LEU A 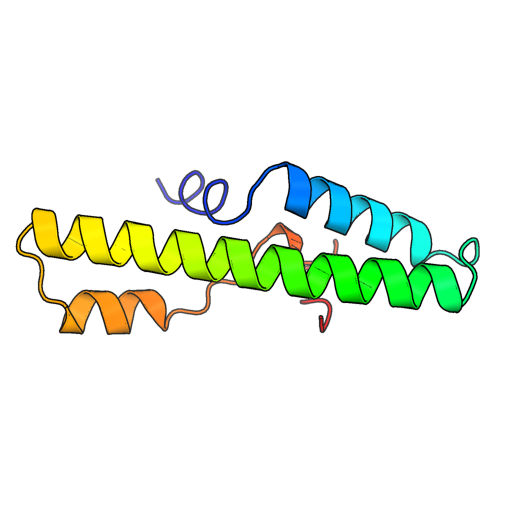N 1
ATOM 605 C CA . LEU A 1 74 ? -7.270 -7.423 10.307 1.00 69.88 74 LEU A CA 1
ATOM 606 C C . LEU A 1 74 ? -6.570 -8.686 9.776 1.00 69.88 74 LEU A C 1
ATOM 608 O O . LEU A 1 74 ? -5.988 -8.651 8.688 1.00 69.88 74 LEU A O 1
ATOM 612 N N . ASN A 1 75 ? -6.625 -9.791 10.526 1.00 64.06 75 ASN A N 1
ATOM 613 C CA . ASN A 1 75 ? -6.008 -11.066 10.153 1.00 64.06 75 ASN A CA 1
ATOM 614 C C . ASN A 1 75 ? -6.772 -11.832 9.067 1.00 64.06 75 ASN A C 1
ATOM 616 O O . ASN A 1 75 ? -6.177 -12.701 8.427 1.00 64.06 75 ASN A O 1
ATOM 620 N N . TYR A 1 76 ? -8.032 -11.486 8.776 1.00 56.25 76 TYR A N 1
ATOM 621 C CA . TYR A 1 76 ? -8.689 -11.963 7.560 1.00 56.25 76 TYR A CA 1
ATOM 622 C C . TYR A 1 76 ? -8.030 -11.281 6.356 1.00 56.25 76 TYR A C 1
ATOM 624 O O . TYR A 1 76 ? -8.429 -10.208 5.898 1.00 56.25 76 TYR A O 1
ATOM 632 N N . ARG A 1 77 ? -6.954 -11.906 5.862 1.00 59.00 77 ARG A N 1
ATOM 633 C CA . ARG A 1 77 ? -6.194 -11.553 4.655 1.00 59.00 77 ARG A CA 1
ATOM 634 C C . ARG A 1 77 ? -7.075 -11.684 3.404 1.00 59.00 77 ARG A C 1
ATOM 636 O O . ARG A 1 77 ? -6.789 -12.497 2.528 1.00 59.00 77 ARG A O 1
ATOM 643 N N . VAL A 1 78 ? -8.109 -10.854 3.276 1.00 62.69 78 VAL A N 1
ATOM 644 C CA . VAL A 1 78 ? -8.836 -10.679 2.015 1.00 62.69 78 VAL A CA 1
ATOM 645 C C . VAL A 1 78 ? -7.810 -10.248 0.962 1.00 62.69 78 VAL A C 1
ATOM 647 O O . VAL A 1 78 ? -7.127 -9.236 1.189 1.00 62.69 78 VAL A O 1
ATOM 650 N N . PRO A 1 79 ? -7.635 -11.018 -0.130 1.00 61.56 79 PRO A N 1
ATOM 651 C CA . PRO A 1 79 ? -6.743 -10.651 -1.218 1.00 61.56 79 PRO A CA 1
ATOM 652 C C . PRO A 1 79 ? -7.062 -9.249 -1.725 1.00 61.56 79 PRO A C 1
ATOM 654 O O . PRO A 1 79 ? -8.224 -8.893 -1.905 1.00 61.56 79 PRO A O 1
ATOM 657 N N . LEU A 1 80 ? -6.026 -8.436 -1.930 1.00 67.56 80 LEU A N 1
ATOM 658 C CA . LEU A 1 80 ? -6.201 -7.159 -2.605 1.00 67.56 80 LEU A CA 1
ATOM 659 C C . LEU A 1 80 ? -6.559 -7.478 -4.053 1.00 67.56 80 LEU A C 1
ATOM 661 O O . LEU A 1 80 ? -5.766 -8.120 -4.735 1.00 67.56 80 LEU A O 1
ATOM 665 N N . ALA A 1 81 ? -7.734 -7.042 -4.506 1.00 62.81 81 ALA A N 1
ATOM 666 C CA . ALA A 1 81 ? -8.210 -7.312 -5.863 1.00 62.81 81 ALA A CA 1
ATOM 667 C C . ALA A 1 81 ? -7.198 -6.860 -6.933 1.00 62.81 81 ALA A C 1
ATOM 669 O O . ALA A 1 81 ? -7.001 -7.550 -7.923 1.00 62.81 81 ALA A O 1
ATOM 670 N N . ALA A 1 82 ? -6.461 -5.772 -6.676 1.00 59.62 82 ALA A N 1
ATOM 671 C CA . ALA A 1 82 ? -5.398 -5.275 -7.554 1.00 59.62 82 ALA A CA 1
ATOM 672 C C . ALA A 1 82 ? -4.202 -6.246 -7.722 1.00 59.62 82 ALA A C 1
ATOM 674 O O . ALA A 1 82 ? -3.430 -6.129 -8.673 1.00 59.62 82 ALA A O 1
ATOM 675 N N . LEU A 1 83 ? -4.041 -7.219 -6.818 1.00 65.25 83 LEU A N 1
ATOM 676 C CA . LEU A 1 83 ? -3.005 -8.261 -6.877 1.00 65.25 83 LEU A CA 1
ATOM 677 C C . LEU A 1 83 ? -3.496 -9.577 -7.498 1.00 65.25 83 LEU A C 1
ATOM 679 O O . LEU A 1 83 ? -2.731 -10.542 -7.565 1.00 65.25 83 LEU A O 1
ATOM 683 N N . LEU A 1 84 ? -4.765 -9.647 -7.901 1.00 66.81 84 LEU A N 1
ATOM 684 C CA . LEU A 1 84 ? -5.307 -10.796 -8.616 1.00 66.81 84 LEU A CA 1
ATOM 685 C C . LEU A 1 84 ? -5.033 -10.623 -10.115 1.00 66.81 84 LEU A C 1
ATOM 687 O O . LEU A 1 84 ? -5.217 -9.532 -10.661 1.00 66.81 84 LEU A O 1
ATOM 691 N N . ASN A 1 85 ? -4.573 -11.694 -10.766 1.00 62.69 85 ASN A N 1
ATOM 692 C CA . ASN A 1 85 ? -4.612 -11.793 -12.228 1.00 62.69 85 ASN A CA 1
ATOM 693 C C . ASN A 1 85 ? -6.055 -12.018 -12.701 1.00 62.69 85 ASN A C 1
ATOM 695 O O . ASN A 1 85 ? -6.933 -12.323 -11.892 1.00 62.69 85 ASN A O 1
ATOM 699 N N . GLU A 1 86 ? -6.275 -11.973 -14.015 1.00 61.50 86 GLU A N 1
ATOM 700 C CA . GLU A 1 86 ? -7.584 -12.255 -14.625 1.00 61.50 86 GLU A CA 1
ATOM 701 C C . GLU A 1 86 ? -8.141 -13.640 -14.253 1.00 61.50 86 GLU A C 1
ATOM 703 O O . GLU A 1 86 ? -9.339 -13.786 -14.046 1.00 61.50 86 GLU A O 1
ATOM 708 N N . GLY A 1 87 ? -7.273 -14.634 -14.028 1.00 53.44 87 GLY A N 1
ATOM 709 C CA . GLY A 1 87 ? -7.657 -15.966 -13.535 1.00 53.44 87 GLY A CA 1
ATOM 710 C C . GLY A 1 87 ? -7.912 -16.066 -12.022 1.00 53.44 87 GLY A C 1
ATOM 711 O O . GLY A 1 87 ? -7.964 -17.168 -11.483 1.00 53.44 87 GLY A O 1
ATOM 712 N N . GLY A 1 88 ? -7.976 -14.950 -11.288 1.00 57.06 88 GLY A N 1
ATOM 713 C CA . GLY A 1 88 ? -8.213 -14.941 -9.836 1.00 57.06 88 GLY A CA 1
ATOM 714 C C . GLY A 1 88 ? -7.038 -15.441 -8.982 1.00 57.06 88 GLY A C 1
ATOM 715 O O . GLY A 1 88 ? -7.116 -15.444 -7.753 1.00 57.06 88 GLY A O 1
ATOM 716 N N . THR A 1 89 ? -5.919 -15.832 -9.595 1.00 57.75 89 THR A N 1
ATOM 717 C CA . THR A 1 89 ? -4.707 -16.254 -8.884 1.00 57.75 89 THR A CA 1
ATOM 718 C C . THR A 1 89 ? -3.923 -15.036 -8.390 1.00 57.75 89 THR A C 1
ATOM 720 O O . THR A 1 89 ? -3.674 -14.093 -9.149 1.00 57.75 89 THR A O 1
ATOM 723 N N . ARG A 1 90 ? -3.495 -15.054 -7.119 1.00 56.25 90 ARG A N 1
ATOM 724 C CA . ARG A 1 90 ? -2.588 -14.044 -6.545 1.00 56.25 90 ARG A CA 1
ATOM 725 C C . ARG A 1 90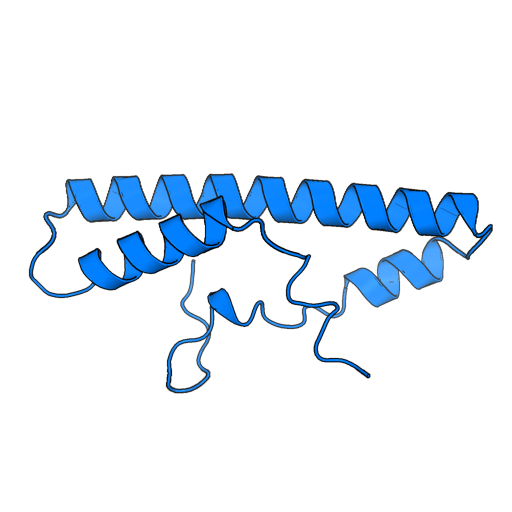 ? -1.256 -14.077 -7.294 1.00 56.25 90 ARG A C 1
ATOM 727 O O . ARG A 1 90 ? -0.574 -15.096 -7.265 1.00 56.25 90 ARG A O 1
ATOM 734 N N . THR A 1 91 ? -0.839 -12.963 -7.895 1.00 57.41 91 THR A N 1
ATOM 735 C CA . THR A 1 91 ? 0.577 -12.812 -8.260 1.00 57.41 91 THR A CA 1
ATOM 736 C C . THR A 1 91 ? 1.384 -12.708 -6.981 1.00 57.41 91 THR A C 1
ATOM 738 O O . THR A 1 91 ? 1.153 -11.777 -6.202 1.00 57.41 91 THR A O 1
ATOM 741 N N . SER A 1 92 ? 2.301 -13.648 -6.756 1.00 45.75 92 SER A N 1
ATOM 742 C CA . SER A 1 92 ? 3.354 -13.503 -5.757 1.00 45.75 92 SER A CA 1
ATOM 743 C C . SER A 1 92 ? 4.073 -12.181 -6.016 1.00 45.75 92 SER A C 1
ATOM 745 O O . SER A 1 92 ? 4.512 -11.895 -7.130 1.00 45.75 92 SER A O 1
ATOM 747 N N . SER A 1 93 ? 4.050 -11.332 -4.992 1.00 43.75 93 SER A N 1
ATOM 748 C CA . SER A 1 93 ? 4.622 -9.992 -4.996 1.00 43.75 93 SER A CA 1
ATOM 749 C C . SER A 1 93 ? 6.121 -10.044 -5.029 1.00 43.75 93 SER A C 1
ATOM 751 O O . SER A 1 93 ? 6.720 -10.738 -4.177 1.00 43.75 93 SER A O 1
#

Organism: Strongylus vulgaris (NCBI:txid40348)